Protein AF-A0A6A0BDJ1-F1 (afdb_monomer_lite)

InterPro domains:
  IPR001920 Asp/Glu racemase [G3DSA:3.40.50.1860] (1-103)
  IPR001920 Asp/Glu racemase [SSF53681] (1-103)
  IPR004380 Aspartate racemase [TIGR00035] (1-114)
  IPR015942 Asp/Glu/hydantoin racemase [PF01177] (2-113)

pLDDT: mean 95.11, std 5.41, range [60.28, 98.69]

Radius of gyration: 15.24 Å; chains: 1; bounding box: 36×32×37 Å

Foldseek 3Di:
DEEPLPVVLVVVVLVVQQVVQCVVPPDPDGDDDDYDHDPNVVCVVQVLPVLLVSLVVCVVVVDQEDEHSDQLSLVCVVSSCVSDDHYYDHPVVVVVVVCVVVVHPDDDDDDPPSNVD

Sequence (117 aa):
MLGGMSWESSVDYYKIINQVVKSQLGGLHSAKIVLYSVDFAEIEARSVEILSKAAQSLERADADFIGICTNTMHKVATEIQSCVTIPIVHIADTTADNLLAQGMTGVGLTGTRYILI

Secondary structure (DSSP, 8-state):
-EE-TTHHHHHHHHHHHHHHHHHHH-TT-------EE--HHHHHHHHHHHHHHHHHHHHHTT-S-EEBS-SGGGGGHHHHHTT-SSPEE-HHHHHHHHHHHTT-------S-HHHH-

Structure (mmCIF, N/CA/C/O backbone):
data_AF-A0A6A0BDJ1-F1
#
_entry.id   AF-A0A6A0BDJ1-F1
#
loop_
_atom_site.group_PDB
_atom_site.id
_atom_site.type_symbol
_atom_site.label_atom_id
_atom_site.label_alt_id
_atom_site.label_comp_id
_atom_site.label_asym_id
_atom_site.label_entity_id
_atom_site.label_seq_id
_atom_site.pdbx_PDB_ins_code
_atom_site.Cartn_x
_atom_site.Cartn_y
_atom_site.Cartn_z
_atom_site.occupancy
_atom_site.B_iso_or_equiv
_atom_site.auth_seq_id
_atom_site.auth_comp_id
_atom_site.auth_asym_id
_atom_site.auth_atom_id
_atom_site.pdbx_PDB_model_num
ATOM 1 N N . MET A 1 1 ? -4.902 -1.924 -1.089 1.00 98.19 1 MET A N 1
ATOM 2 C CA . MET A 1 1 ? -3.447 -2.075 -0.855 1.00 98.19 1 MET A CA 1
ATOM 3 C C . MET A 1 1 ? -2.791 -2.574 -2.126 1.00 98.19 1 MET A C 1
ATOM 5 O O . MET A 1 1 ? -3.231 -3.588 -2.660 1.00 98.19 1 MET A O 1
ATOM 9 N N . LEU A 1 2 ? -1.760 -1.874 -2.592 1.00 98.38 2 LEU A N 1
ATOM 10 C CA . LEU A 1 2 ? -0.929 -2.292 -3.717 1.00 98.38 2 LEU A CA 1
ATOM 11 C C . LEU A 1 2 ? 0.405 -2.822 -3.175 1.00 98.38 2 LEU A C 1
ATOM 13 O O . LEU A 1 2 ? 1.219 -2.046 -2.679 1.00 98.38 2 LEU A O 1
ATOM 17 N N . GLY A 1 3 ? 0.595 -4.140 -3.207 1.00 97.94 3 GLY A N 1
ATOM 18 C CA . GLY A 1 3 ? 1.703 -4.832 -2.542 1.00 97.94 3 GLY A CA 1
ATOM 19 C C . GLY A 1 3 ? 2.426 -5.833 -3.440 1.00 97.94 3 GLY A C 1
ATOM 20 O O . GLY A 1 3 ? 2.252 -5.826 -4.654 1.00 97.94 3 GLY A O 1
ATOM 21 N N . GLY A 1 4 ? 3.243 -6.693 -2.830 1.00 97.12 4 GLY A N 1
ATOM 22 C CA . GLY A 1 4 ? 4.096 -7.660 -3.529 1.00 97.12 4 GLY A CA 1
ATOM 23 C C . GLY A 1 4 ? 5.463 -7.107 -3.945 1.00 97.12 4 GLY A C 1
ATOM 24 O O . GLY A 1 4 ? 6.077 -7.663 -4.842 1.00 97.12 4 GLY A O 1
ATOM 25 N N . MET A 1 5 ? 5.954 -6.020 -3.328 1.00 95.81 5 MET A N 1
ATOM 26 C CA . MET A 1 5 ? 7.195 -5.322 -3.727 1.00 95.81 5 MET A CA 1
ATOM 27 C C . MET A 1 5 ? 8.159 -5.006 -2.558 1.00 95.81 5 MET A C 1
ATOM 29 O O . MET A 1 5 ? 8.601 -3.865 -2.392 1.00 95.81 5 MET A O 1
ATOM 33 N N . SER A 1 6 ? 8.498 -5.964 -1.698 1.00 95.44 6 SER A N 1
ATOM 34 C CA . SER A 1 6 ? 8.245 -7.406 -1.817 1.00 95.44 6 SER A CA 1
ATOM 35 C C . SER A 1 6 ? 6.972 -7.857 -1.075 1.00 95.44 6 SER A C 1
ATOM 37 O O . SER A 1 6 ? 6.207 -7.049 -0.535 1.00 95.44 6 SER A O 1
ATOM 39 N N . TRP A 1 7 ? 6.666 -9.156 -1.103 1.00 97.25 7 TRP A N 1
ATOM 40 C CA . TRP A 1 7 ? 5.482 -9.680 -0.415 1.00 97.25 7 TRP A CA 1
ATOM 41 C C . TRP A 1 7 ? 5.647 -9.623 1.111 1.00 97.25 7 TRP A C 1
ATOM 43 O O . TRP A 1 7 ? 4.665 -9.398 1.818 1.00 97.25 7 TRP A O 1
ATOM 53 N N . GLU A 1 8 ? 6.877 -9.737 1.619 1.00 96.69 8 GLU A N 1
ATOM 54 C CA . GLU A 1 8 ? 7.199 -9.673 3.045 1.00 96.69 8 GLU A CA 1
ATOM 55 C C . GLU A 1 8 ? 6.739 -8.345 3.662 1.00 96.69 8 GLU A C 1
ATOM 57 O O . GLU A 1 8 ? 6.039 -8.351 4.674 1.00 96.69 8 GLU A O 1
ATOM 62 N N . SER A 1 9 ? 7.022 -7.204 3.015 1.00 94.12 9 SER A N 1
ATOM 63 C CA . SER A 1 9 ? 6.565 -5.894 3.509 1.00 94.12 9 SER A CA 1
ATOM 64 C C . SER A 1 9 ? 5.040 -5.786 3.518 1.00 94.12 9 SER A C 1
ATOM 66 O O . SER A 1 9 ? 4.448 -5.186 4.414 1.00 94.12 9 SER A O 1
ATOM 68 N N . SER A 1 10 ? 4.375 -6.400 2.539 1.00 97.75 10 SER A N 1
ATOM 69 C CA . SER A 1 10 ? 2.916 -6.346 2.408 1.00 97.75 10 SER A CA 1
ATOM 70 C C . SER A 1 10 ? 2.216 -7.063 3.567 1.00 97.75 10 SER A C 1
ATOM 72 O O . SER A 1 10 ? 1.165 -6.610 4.028 1.00 97.75 10 SER A O 1
ATOM 74 N N . VAL A 1 11 ? 2.824 -8.139 4.082 1.00 98.31 11 VAL A N 1
ATOM 75 C CA . VAL A 1 11 ? 2.356 -8.840 5.286 1.00 98.31 11 VAL A CA 1
ATOM 76 C C . VAL A 1 11 ? 2.386 -7.915 6.502 1.00 98.31 11 VAL A C 1
ATOM 78 O O . VAL A 1 11 ? 1.421 -7.889 7.270 1.00 98.31 11 VAL A O 1
ATOM 81 N N . ASP A 1 12 ? 3.455 -7.141 6.673 1.00 97.50 12 ASP A N 1
ATOM 82 C CA . ASP A 1 12 ? 3.589 -6.234 7.814 1.00 97.50 12 ASP A CA 1
ATOM 83 C C . ASP A 1 12 ? 2.580 -5.087 7.751 1.00 97.50 12 ASP A C 1
ATOM 85 O O . ASP A 1 12 ? 1.895 -4.830 8.742 1.00 97.50 12 ASP A O 1
ATOM 89 N N . TYR A 1 13 ? 2.384 -4.477 6.576 1.00 97.94 13 TYR A N 1
ATOM 90 C CA . TYR A 1 13 ? 1.321 -3.484 6.382 1.00 97.94 13 TYR A CA 1
ATOM 91 C C . TYR A 1 13 ? -0.055 -4.050 6.759 1.00 97.94 13 TYR A C 1
ATOM 93 O O . TYR A 1 13 ? -0.791 -3.429 7.525 1.00 97.94 13 TYR A O 1
ATOM 101 N N . TYR A 1 14 ? -0.400 -5.244 6.266 1.00 98.56 14 TYR A N 1
ATOM 102 C CA . TYR A 1 14 ? -1.690 -5.867 6.562 1.00 98.56 14 TYR A CA 1
ATOM 103 C C . TYR A 1 14 ? -1.886 -6.103 8.067 1.00 98.56 14 TYR A C 1
ATOM 105 O O . TYR A 1 14 ? -2.956 -5.810 8.612 1.00 98.56 14 TYR A O 1
ATOM 113 N N . LYS A 1 15 ? -0.853 -6.616 8.748 1.00 98.50 15 LYS A N 1
ATOM 114 C CA . LYS A 1 15 ? -0.882 -6.854 10.197 1.00 98.50 15 LYS A CA 1
ATOM 115 C C . LYS A 1 15 ? -1.081 -5.553 10.967 1.00 98.50 15 LYS A C 1
ATOM 117 O O . LYS A 1 15 ? -1.988 -5.490 11.794 1.00 98.50 15 LYS A O 1
ATOM 122 N N . ILE A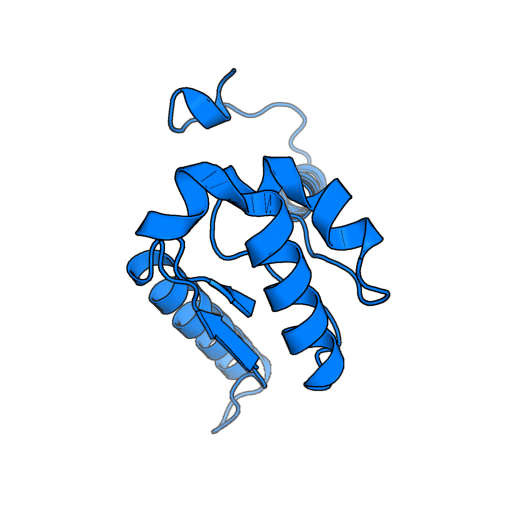 1 16 ? -0.278 -4.530 10.676 1.00 98.25 16 ILE A N 1
ATOM 123 C CA . ILE A 1 16 ? -0.314 -3.244 11.383 1.00 98.25 16 ILE A CA 1
ATOM 124 C C . ILE A 1 16 ? -1.675 -2.573 11.203 1.00 98.25 16 ILE A C 1
ATOM 126 O O . ILE A 1 16 ? -2.289 -2.175 12.189 1.00 98.25 16 ILE A O 1
ATOM 130 N N . ILE A 1 17 ? -2.199 -2.508 9.974 1.00 98.12 17 ILE A N 1
ATOM 131 C CA . ILE A 1 17 ? -3.500 -1.877 9.705 1.00 98.12 17 ILE A CA 1
ATOM 132 C C . ILE A 1 17 ? -4.612 -2.569 10.508 1.00 98.12 17 ILE A C 1
ATOM 134 O O . ILE A 1 17 ? -5.405 -1.905 11.176 1.00 98.12 17 ILE A O 1
ATOM 138 N N . ASN A 1 18 ? -4.652 -3.905 10.511 1.00 98.69 18 ASN A N 1
ATOM 139 C CA . ASN A 1 18 ? -5.648 -4.645 11.288 1.00 98.69 18 ASN A CA 1
ATOM 140 C C . ASN A 1 18 ? -5.483 -4.459 12.801 1.00 98.69 18 ASN A C 1
ATOM 142 O O . ASN A 1 18 ? -6.479 -4.343 13.513 1.00 98.69 18 ASN A O 1
ATOM 146 N N . GLN A 1 19 ? -4.245 -4.414 13.296 1.00 98.62 19 GLN A N 1
ATOM 147 C CA . GLN A 1 19 ? -3.965 -4.153 14.708 1.00 98.62 19 GLN A CA 1
ATOM 148 C C . GLN A 1 19 ? -4.439 -2.760 15.131 1.00 98.62 19 GLN A C 1
ATOM 150 O O . GLN A 1 19 ? -5.055 -2.638 16.187 1.00 98.62 19 GLN A O 1
ATOM 155 N N . VAL A 1 20 ? -4.210 -1.736 14.303 1.00 98.31 20 VAL A N 1
ATOM 156 C CA . VAL A 1 20 ? -4.670 -0.363 14.557 1.00 98.31 20 VAL A CA 1
ATOM 157 C C . VAL A 1 20 ? -6.196 -0.278 14.528 1.00 98.31 20 VAL A C 1
ATOM 159 O O . VAL A 1 20 ? -6.792 0.304 15.428 1.00 98.31 20 VAL A O 1
ATOM 162 N N . VAL A 1 21 ? -6.864 -0.901 13.554 1.00 98.56 21 VAL A N 1
ATOM 163 C CA . VAL A 1 21 ? -8.338 -0.921 13.528 1.00 98.56 21 VAL A CA 1
ATOM 164 C C . VAL A 1 21 ? -8.902 -1.620 14.766 1.00 98.56 21 VAL A C 1
ATOM 166 O O . VAL A 1 21 ? -9.819 -1.103 15.403 1.00 98.56 21 VAL A O 1
ATOM 169 N N . LYS A 1 22 ? -8.325 -2.760 15.158 1.00 98.50 22 LYS A N 1
ATOM 170 C CA . LYS A 1 22 ? -8.737 -3.476 16.367 1.00 98.50 22 LYS A CA 1
ATOM 171 C C . LYS A 1 22 ? -8.487 -2.662 17.638 1.00 98.50 22 LYS A C 1
ATOM 173 O O . LYS A 1 22 ? -9.316 -2.713 18.541 1.00 98.50 22 LYS A O 1
ATOM 178 N N . SER A 1 23 ? -7.373 -1.936 17.742 1.00 98.38 23 SER A N 1
ATOM 179 C CA . SER A 1 23 ? -7.081 -1.134 18.936 1.00 98.38 23 SER A CA 1
ATOM 180 C C . SER A 1 23 ? -8.018 0.066 19.075 1.00 98.38 23 SER A C 1
ATOM 182 O O . SER A 1 23 ? -8.395 0.401 20.193 1.00 98.38 23 SER A O 1
ATOM 184 N N . GLN A 1 24 ? -8.435 0.666 17.957 1.00 98.25 24 GLN A N 1
ATOM 185 C CA . GLN A 1 24 ? -9.352 1.808 17.937 1.00 98.25 24 GLN A CA 1
ATOM 186 C C . GLN A 1 24 ? -10.817 1.404 18.160 1.00 98.25 24 GLN A C 1
ATOM 188 O O . GLN A 1 24 ? -11.551 2.108 18.847 1.00 98.25 24 GLN A O 1
ATOM 193 N N . LEU A 1 25 ? -11.256 0.278 17.583 1.00 98.31 25 LEU A N 1
ATOM 194 C CA . LEU A 1 25 ? -12.670 -0.1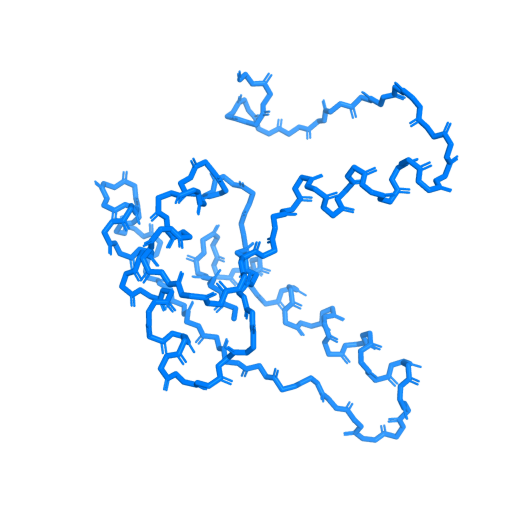30 17.589 1.00 98.31 25 LEU A CA 1
ATOM 195 C C . LEU A 1 25 ? -12.997 -1.263 18.577 1.00 98.31 25 LEU A C 1
ATOM 197 O O . LEU A 1 25 ? -14.159 -1.468 18.921 1.00 98.31 25 LEU A O 1
ATOM 201 N N . GLY A 1 26 ? -11.994 -2.001 19.057 1.00 96.81 26 GLY A N 1
ATOM 202 C CA . GLY A 1 26 ? -12.155 -3.094 20.015 1.00 96.81 26 GLY A CA 1
ATOM 203 C C . GLY A 1 26 ? -12.784 -4.374 19.443 1.00 96.81 26 GLY A C 1
ATOM 204 O O . GLY A 1 26 ? -12.987 -4.540 18.240 1.00 96.81 26 GLY A O 1
ATOM 205 N N . GLY A 1 27 ? -13.073 -5.328 20.334 1.00 97.12 27 GLY A N 1
ATOM 206 C CA . GLY A 1 27 ? -13.797 -6.561 20.009 1.00 97.12 27 GLY A CA 1
ATOM 207 C C . GLY A 1 27 ? -13.154 -7.403 18.898 1.00 97.12 27 GLY A C 1
ATOM 208 O O . GLY A 1 27 ? -11.974 -7.759 18.961 1.00 97.12 27 GLY A O 1
ATOM 209 N N . LEU A 1 28 ? -13.969 -7.747 17.899 1.00 97.69 28 LEU A N 1
ATOM 210 C CA . LEU A 1 28 ? -13.593 -8.548 16.728 1.00 97.69 28 LEU A CA 1
ATOM 211 C C . LEU A 1 28 ? -13.464 -7.697 15.451 1.00 97.69 28 LEU A C 1
ATOM 213 O O . LEU A 1 28 ? -13.542 -8.235 14.349 1.00 97.69 28 LEU A O 1
ATOM 217 N N . HIS A 1 29 ? -13.292 -6.377 15.579 1.00 98.50 29 HIS A N 1
ATOM 218 C CA . HIS A 1 29 ? -13.124 -5.504 14.421 1.00 98.50 29 HIS A CA 1
ATOM 219 C C . HIS A 1 29 ? -11.798 -5.765 13.695 1.00 98.50 29 HIS A C 1
ATOM 221 O O . HIS A 1 29 ? -10.750 -5.974 14.310 1.00 98.50 29 HIS A O 1
ATOM 227 N N . SER A 1 30 ? -11.860 -5.707 12.367 1.00 98.44 30 SER A N 1
ATOM 228 C CA . SER A 1 30 ? -10.729 -5.807 11.448 1.00 98.44 30 SER A CA 1
ATOM 229 C C . SER A 1 30 ? -10.881 -4.776 10.332 1.00 98.44 30 SER A C 1
ATOM 231 O O . SER A 1 30 ? -11.974 -4.255 10.089 1.00 98.44 30 SER A O 1
ATOM 233 N N . ALA A 1 31 ? -9.787 -4.473 9.643 1.00 98.31 31 ALA A N 1
ATOM 234 C CA . ALA A 1 31 ? -9.815 -3.563 8.510 1.00 98.31 31 ALA A CA 1
ATOM 235 C C . ALA A 1 31 ? -10.467 -4.233 7.291 1.00 98.31 31 ALA A C 1
ATOM 237 O O . ALA A 1 31 ? -10.237 -5.413 7.023 1.00 98.31 31 ALA A O 1
ATOM 238 N N . LYS A 1 32 ? -11.247 -3.470 6.521 1.00 98.31 32 LYS A N 1
ATOM 239 C CA . LYS A 1 32 ? -11.690 -3.885 5.184 1.00 98.31 32 LYS A CA 1
ATOM 240 C C . LYS A 1 32 ? -10.557 -3.596 4.205 1.00 98.31 32 LYS A C 1
ATOM 242 O O . LYS A 1 32 ? -10.187 -2.442 4.022 1.00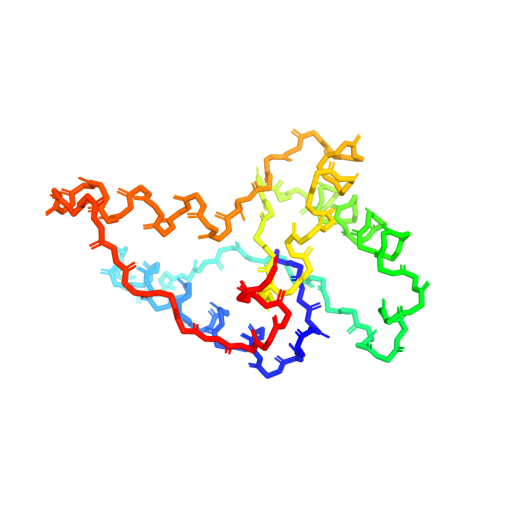 98.31 32 LYS A O 1
ATOM 247 N N . ILE A 1 33 ? -9.967 -4.640 3.629 1.00 98.44 33 ILE A N 1
ATOM 248 C CA . ILE A 1 33 ? -8.780 -4.521 2.779 1.00 98.44 33 ILE A CA 1
ATOM 249 C C . ILE A 1 33 ? -8.966 -5.371 1.527 1.00 98.44 33 ILE A C 1
ATOM 251 O O . ILE A 1 33 ? -9.191 -6.575 1.619 1.00 98.44 33 ILE A O 1
ATOM 255 N N . VAL A 1 34 ? -8.758 -4.754 0.365 1.00 98.44 34 VAL A N 1
ATOM 256 C CA . VAL A 1 34 ? -8.435 -5.458 -0.880 1.00 98.44 34 VAL A CA 1
ATOM 257 C C . VAL A 1 34 ? -6.930 -5.334 -1.108 1.00 98.44 34 VAL A C 1
ATOM 259 O O . VAL A 1 34 ? -6.386 -4.225 -1.108 1.00 98.44 34 VAL A O 1
ATOM 262 N N . LEU A 1 35 ? -6.242 -6.464 -1.269 1.00 98.44 35 LEU A N 1
ATOM 263 C CA . LEU A 1 35 ? -4.811 -6.520 -1.568 1.00 98.44 35 LEU A CA 1
ATOM 264 C C . LEU A 1 35 ? -4.612 -7.002 -3.004 1.00 98.44 35 LEU A C 1
ATOM 266 O O . LEU A 1 35 ? -4.982 -8.125 -3.333 1.00 98.44 35 LEU A O 1
ATOM 270 N N . TYR A 1 36 ? -3.974 -6.173 -3.826 1.00 98.56 36 TYR A N 1
ATOM 271 C CA . TYR A 1 36 ? -3.417 -6.597 -5.104 1.00 98.56 36 TYR A CA 1
ATOM 272 C C . TYR A 1 36 ? -1.923 -6.845 -4.899 1.00 98.56 36 TYR A C 1
ATOM 274 O O . TYR A 1 36 ? -1.173 -5.900 -4.649 1.00 98.56 36 TYR A O 1
ATOM 282 N N . SER A 1 37 ? -1.500 -8.108 -4.964 1.00 98.31 37 SER A N 1
ATOM 283 C CA . SER A 1 37 ? -0.092 -8.496 -4.844 1.00 98.31 37 SER A CA 1
ATOM 284 C C . SER A 1 37 ? 0.467 -8.799 -6.228 1.00 98.31 37 SER A C 1
ATOM 286 O O . SER A 1 37 ? 0.010 -9.735 -6.879 1.00 98.31 37 SER A O 1
ATOM 288 N N . VAL A 1 38 ? 1.423 -7.993 -6.681 1.00 97.94 38 VAL A N 1
ATOM 289 C CA . VAL A 1 38 ? 2.103 -8.199 -7.970 1.00 97.94 38 VAL A CA 1
ATOM 290 C C . VAL A 1 38 ? 3.201 -9.260 -7.854 1.00 97.94 38 VAL A C 1
ATOM 292 O O . VAL A 1 38 ? 3.645 -9.574 -6.748 1.00 97.94 38 VAL A O 1
ATOM 295 N N . ASP A 1 39 ? 3.654 -9.787 -8.994 1.00 97.00 39 ASP A N 1
ATOM 296 C CA . ASP A 1 39 ? 4.938 -10.484 -9.068 1.00 97.00 39 ASP A CA 1
ATOM 297 C C . ASP A 1 39 ? 6.060 -9.440 -9.089 1.00 97.00 39 ASP A C 1
ATOM 299 O O . ASP A 1 39 ? 6.139 -8.606 -9.995 1.00 97.00 39 ASP A O 1
ATOM 303 N N . PHE A 1 40 ? 6.921 -9.462 -8.070 1.00 95.12 40 PHE A N 1
ATOM 304 C CA . PHE A 1 40 ? 7.966 -8.457 -7.925 1.00 95.12 40 PHE A CA 1
ATOM 305 C C . PHE A 1 40 ? 8.991 -8.500 -9.062 1.00 95.12 40 PHE A C 1
ATOM 307 O O . PHE A 1 40 ? 9.545 -7.460 -9.417 1.00 95.12 40 PHE A O 1
ATOM 314 N N . ALA A 1 41 ? 9.221 -9.676 -9.654 1.00 94.75 41 ALA A N 1
ATOM 315 C CA . ALA A 1 41 ? 10.202 -9.841 -10.721 1.00 94.75 41 ALA A CA 1
ATOM 316 C C . ALA A 1 41 ? 9.829 -9.044 -11.984 1.00 94.75 41 ALA A C 1
ATOM 318 O O . ALA A 1 41 ? 10.705 -8.602 -12.723 1.00 94.75 41 ALA A O 1
ATOM 319 N N . GLU A 1 42 ? 8.538 -8.805 -12.220 1.00 94.00 42 GLU A N 1
ATOM 320 C CA . GLU A 1 42 ? 8.061 -8.065 -13.393 1.00 94.00 42 GLU A CA 1
ATOM 321 C C . GLU A 1 42 ? 8.158 -6.538 -13.224 1.00 94.00 42 GLU A C 1
ATOM 323 O O . GLU A 1 42 ? 8.139 -5.783 -14.204 1.00 94.00 42 GLU A O 1
ATOM 328 N N . ILE A 1 43 ? 8.274 -6.065 -11.979 1.00 92.50 43 ILE A N 1
ATOM 329 C CA . ILE A 1 43 ? 8.183 -4.640 -11.646 1.00 92.50 43 ILE A CA 1
ATOM 330 C C . ILE A 1 43 ? 9.404 -3.851 -12.114 1.00 92.50 43 ILE A C 1
ATOM 332 O O . ILE A 1 43 ? 9.251 -2.690 -12.490 1.00 92.50 43 ILE A O 1
ATOM 336 N N . GLU A 1 44 ? 10.593 -4.454 -12.158 1.00 80.25 44 GLU A N 1
ATOM 337 C CA . GLU A 1 44 ? 11.825 -3.752 -12.546 1.00 80.25 44 GLU A CA 1
ATOM 338 C C . GLU A 1 44 ? 11.736 -3.141 -13.955 1.00 80.25 44 GLU A C 1
ATOM 340 O O . GLU A 1 44 ? 12.188 -2.019 -14.178 1.00 80.25 44 GLU A O 1
ATOM 345 N N . ALA A 1 45 ? 11.088 -3.839 -14.893 1.00 84.06 45 ALA A N 1
ATOM 346 C CA . ALA A 1 45 ? 11.002 -3.412 -16.288 1.00 84.06 45 ALA A CA 1
ATOM 347 C C . ALA A 1 45 ? 9.724 -2.625 -16.625 1.00 84.06 45 ALA A C 1
ATOM 349 O O . ALA A 1 45 ? 9.721 -1.838 -17.571 1.00 84.06 45 ALA A O 1
ATOM 350 N N . ARG A 1 46 ? 8.613 -2.872 -15.913 1.00 90.19 46 ARG A N 1
ATOM 351 C CA . ARG A 1 46 ? 7.265 -2.428 -16.329 1.00 90.19 46 ARG A CA 1
ATOM 352 C C . ARG A 1 46 ? 6.423 -1.855 -15.185 1.00 90.19 46 ARG A C 1
ATOM 354 O O . ARG A 1 46 ? 5.195 -1.931 -15.231 1.00 90.19 46 ARG A O 1
ATOM 361 N N . SER A 1 47 ? 7.069 -1.265 -14.177 1.00 92.44 47 SER A N 1
ATOM 362 C CA . SER A 1 47 ? 6.417 -0.749 -12.963 1.00 92.44 47 SER A CA 1
ATOM 363 C C . SER A 1 47 ? 5.184 0.113 -13.246 1.00 92.44 47 SER A C 1
ATOM 365 O O . SER A 1 47 ? 4.112 -0.213 -12.754 1.00 92.44 47 SER A O 1
ATOM 367 N N . VAL A 1 48 ? 5.288 1.157 -14.076 1.00 96.06 48 VAL A N 1
ATOM 368 C CA . VAL A 1 48 ? 4.157 2.063 -14.365 1.00 96.06 48 VAL A CA 1
ATOM 369 C C . VAL A 1 48 ? 2.961 1.298 -14.936 1.00 96.06 48 VAL A C 1
ATOM 371 O O . VAL A 1 48 ? 1.850 1.417 -14.435 1.00 96.06 48 VAL A O 1
ATOM 374 N N . GLU A 1 49 ? 3.178 0.464 -15.953 1.00 97.06 49 GLU A N 1
ATOM 375 C CA . GLU A 1 49 ? 2.089 -0.259 -16.614 1.00 97.06 49 GLU A CA 1
ATOM 376 C C . GLU A 1 49 ? 1.394 -1.247 -15.665 1.00 97.06 49 GLU A C 1
ATOM 378 O O . GLU A 1 49 ? 0.163 -1.287 -15.592 1.00 97.06 49 GLU A O 1
ATOM 383 N N . ILE A 1 50 ? 2.180 -2.052 -14.943 1.00 97.75 50 ILE A N 1
ATOM 384 C CA . ILE A 1 50 ? 1.659 -3.088 -14.045 1.00 97.75 50 ILE A CA 1
ATOM 385 C C . ILE A 1 50 ? 0.939 -2.443 -12.861 1.00 97.75 50 ILE A C 1
ATOM 387 O O . ILE A 1 50 ? -0.176 -2.843 -12.519 1.00 97.75 50 ILE A O 1
ATOM 391 N N . LEU A 1 51 ? 1.543 -1.420 -12.255 1.00 98.06 51 LEU A N 1
ATOM 392 C CA . LEU A 1 51 ? 0.999 -0.780 -11.064 1.00 98.06 51 LEU A CA 1
ATOM 393 C C . LEU A 1 51 ? -0.225 0.084 -11.373 1.00 98.06 51 LEU A C 1
ATOM 395 O O . LEU A 1 51 ? -1.163 0.068 -10.579 1.00 98.06 51 LEU A O 1
ATOM 399 N N . SER A 1 52 ? -0.298 0.736 -12.539 1.00 98.19 52 SER A N 1
ATOM 400 C CA . SER A 1 52 ? -1.520 1.428 -12.971 1.00 98.19 52 SER A CA 1
ATOM 401 C C . SER A 1 52 ? -2.685 0.456 -13.172 1.00 98.19 52 SER A C 1
ATOM 403 O O . SER A 1 52 ? -3.787 0.702 -12.681 1.00 98.19 52 SER A O 1
ATOM 405 N N . LYS A 1 53 ? -2.453 -0.699 -13.814 1.00 98.25 53 LYS A N 1
ATOM 406 C CA . LYS A 1 53 ? -3.485 -1.744 -13.975 1.00 98.25 53 LYS A CA 1
ATOM 407 C C . LYS A 1 53 ? -3.937 -2.325 -12.634 1.00 98.25 53 LYS A C 1
ATOM 409 O O . LYS A 1 53 ? -5.127 -2.591 -12.433 1.00 98.25 53 LYS A O 1
ATOM 414 N N . ALA A 1 54 ? -2.998 -2.526 -11.713 1.00 98.31 54 ALA A N 1
ATOM 415 C CA . ALA A 1 54 ? -3.299 -3.001 -10.371 1.00 98.31 54 ALA A CA 1
ATOM 416 C C . ALA A 1 54 ? -4.112 -1.963 -9.575 1.00 98.31 54 ALA A C 1
ATOM 418 O O . ALA A 1 54 ? -5.117 -2.322 -8.962 1.00 98.31 54 ALA A O 1
ATOM 419 N N . ALA A 1 55 ? -3.757 -0.677 -9.653 1.00 98.50 55 ALA A N 1
ATOM 420 C CA . ALA A 1 55 ? -4.497 0.414 -9.021 1.00 98.50 55 ALA A CA 1
ATOM 421 C C . ALA A 1 55 ? -5.939 0.523 -9.541 1.00 98.50 55 ALA A C 1
ATOM 423 O O . ALA A 1 55 ? -6.876 0.552 -8.748 1.00 98.50 55 ALA A O 1
ATOM 424 N N . GLN A 1 56 ? -6.141 0.457 -10.858 1.00 98.69 56 GLN A N 1
ATOM 425 C CA . GLN A 1 56 ? -7.479 0.423 -11.466 1.00 98.69 56 GLN A CA 1
ATOM 426 C C . GLN A 1 56 ? -8.291 -0.807 -11.046 1.00 98.69 56 GLN A C 1
ATOM 428 O O . GLN A 1 56 ? -9.518 -0.776 -10.972 1.00 98.69 56 GLN A O 1
ATOM 433 N N . SER A 1 57 ? -7.625 -1.932 -10.790 1.00 98.69 57 SER A N 1
ATOM 434 C CA . SER A 1 57 ? -8.297 -3.135 -10.296 1.00 98.69 57 SER A CA 1
ATOM 435 C C . SER A 1 57 ? -8.721 -2.991 -8.835 1.00 98.69 57 SER A C 1
ATOM 437 O O . SER A 1 57 ? -9.787 -3.483 -8.481 1.00 98.69 57 SER A O 1
ATOM 439 N N . LEU A 1 58 ? -7.942 -2.281 -8.014 1.00 98.62 58 LEU A N 1
ATOM 440 C CA . LEU A 1 58 ? -8.331 -1.924 -6.648 1.00 98.62 58 LEU A CA 1
ATOM 441 C C . LEU A 1 58 ? -9.517 -0.954 -6.631 1.00 98.62 58 LEU A C 1
ATOM 443 O O . LEU A 1 58 ? -10.456 -1.177 -5.878 1.00 98.62 58 LEU A O 1
ATOM 447 N N . GLU A 1 59 ? -9.510 0.070 -7.485 1.00 98.50 59 GLU A N 1
ATOM 448 C CA . GLU A 1 59 ? -10.634 1.006 -7.619 1.00 98.50 59 GLU A CA 1
ATOM 449 C C . GLU A 1 59 ? -11.925 0.290 -8.036 1.00 98.50 59 GLU A C 1
ATOM 451 O O . GLU A 1 59 ? -12.964 0.452 -7.405 1.00 98.50 59 GLU A O 1
ATOM 456 N N . ARG A 1 60 ? -11.855 -0.600 -9.036 1.00 98.56 60 ARG A N 1
ATOM 457 C CA . ARG A 1 60 ? -13.004 -1.432 -9.437 1.00 98.56 60 ARG A CA 1
ATOM 458 C C . ARG A 1 60 ? -13.459 -2.419 -8.362 1.00 98.56 60 ARG A C 1
ATOM 460 O O . ARG A 1 60 ? -14.575 -2.922 -8.448 1.00 98.56 60 ARG A O 1
ATOM 467 N N . ALA A 1 61 ? -12.604 -2.717 -7.388 1.00 98.38 61 ALA A N 1
ATOM 468 C CA . ALA A 1 61 ? -12.935 -3.532 -6.227 1.00 98.38 61 ALA A CA 1
ATOM 469 C C . ALA A 1 61 ? -13.516 -2.703 -5.066 1.00 98.38 61 ALA A C 1
ATOM 471 O O . ALA A 1 61 ? -13.562 -3.206 -3.944 1.00 98.38 61 ALA A O 1
ATOM 472 N N . ASP A 1 62 ? -13.963 -1.472 -5.343 1.00 97.56 62 ASP A N 1
ATOM 473 C CA . ASP A 1 62 ? -14.639 -0.582 -4.392 1.00 97.56 62 ASP A CA 1
ATOM 474 C C . ASP A 1 62 ? -13.722 -0.121 -3.244 1.00 97.56 62 ASP A C 1
ATOM 476 O O . ASP A 1 62 ? -14.134 0.026 -2.096 1.00 97.56 62 ASP A O 1
ATOM 480 N N . ALA A 1 63 ? -12.429 0.063 -3.536 1.00 98.44 63 ALA A N 1
ATOM 481 C CA . ALA A 1 63 ? -11.502 0.659 -2.582 1.00 98.44 63 ALA A CA 1
ATOM 482 C C . ALA A 1 63 ? -11.715 2.178 -2.499 1.00 98.44 63 ALA A C 1
ATOM 484 O O . ALA A 1 63 ? -11.684 2.855 -3.519 1.00 98.44 63 ALA A O 1
ATOM 485 N N . ASP A 1 64 ? -11.822 2.727 -1.287 1.00 98.31 64 ASP A N 1
ATOM 486 C CA . ASP A 1 64 ? -11.950 4.179 -1.081 1.00 98.31 64 ASP A CA 1
ATOM 487 C C . ASP A 1 64 ? -10.638 4.947 -1.340 1.00 98.31 64 ASP A C 1
ATOM 489 O O . ASP A 1 64 ? -10.651 6.140 -1.633 1.00 98.31 64 ASP A O 1
ATOM 493 N N . PHE A 1 65 ? -9.489 4.280 -1.183 1.00 98.25 65 PHE A N 1
ATOM 494 C CA . PHE A 1 65 ? -8.145 4.829 -1.394 1.00 98.25 65 PHE A CA 1
ATOM 495 C C . PHE A 1 65 ? -7.111 3.707 -1.576 1.00 98.25 65 PHE A C 1
ATOM 497 O O . PHE A 1 65 ? -7.359 2.533 -1.273 1.00 98.25 65 PHE A O 1
ATOM 504 N N . ILE A 1 66 ? -5.909 4.060 -2.036 1.00 98.56 66 ILE A N 1
ATOM 505 C CA . ILE A 1 66 ? -4.807 3.114 -2.258 1.00 98.56 66 ILE A CA 1
ATOM 506 C C . ILE A 1 66 ? -3.597 3.496 -1.405 1.00 98.56 66 ILE A C 1
ATOM 508 O O . ILE A 1 66 ? -3.091 4.606 -1.485 1.00 98.56 66 ILE A O 1
ATOM 512 N N . GLY A 1 67 ? -3.077 2.540 -0.633 1.00 97.75 67 GLY A N 1
ATOM 513 C CA . GLY A 1 67 ? -1.724 2.601 -0.071 1.00 97.75 67 GLY A CA 1
ATOM 514 C C . GLY A 1 67 ? -0.766 1.699 -0.852 1.00 97.75 67 GLY A C 1
ATOM 515 O O . GLY A 1 67 ? -1.118 0.547 -1.141 1.00 97.75 67 GLY A O 1
ATOM 516 N N . ILE A 1 68 ? 0.425 2.212 -1.176 1.00 97.31 68 ILE A N 1
ATOM 517 C CA . ILE A 1 68 ? 1.506 1.475 -1.848 1.00 97.31 68 ILE A CA 1
ATOM 518 C C . ILE A 1 68 ? 2.433 0.874 -0.782 1.00 97.31 68 ILE A C 1
ATOM 520 O O . ILE A 1 68 ? 3.094 1.590 -0.037 1.00 97.31 68 ILE A O 1
ATOM 524 N N . CYS A 1 69 ? 2.519 -0.453 -0.707 1.00 96.50 69 CYS A N 1
ATOM 525 C CA . CYS A 1 69 ? 3.241 -1.170 0.354 1.00 96.50 69 CYS A CA 1
ATOM 526 C C . CYS A 1 69 ? 4.750 -1.318 0.074 1.00 96.50 69 CYS A C 1
ATOM 528 O O . CYS A 1 69 ? 5.345 -2.370 0.321 1.00 96.50 69 CYS A O 1
ATOM 530 N N . THR A 1 70 ? 5.372 -0.275 -0.477 1.00 93.69 70 THR A N 1
ATOM 531 C CA . THR A 1 70 ? 6.808 -0.215 -0.781 1.00 93.69 70 THR A CA 1
ATOM 532 C C . THR A 1 70 ? 7.277 1.233 -0.863 1.00 93.69 70 THR A C 1
ATOM 534 O O . THR A 1 70 ? 6.556 2.087 -1.369 1.00 93.69 70 THR A O 1
ATOM 537 N N . ASN A 1 71 ? 8.493 1.529 -0.409 1.00 92.50 71 ASN A N 1
ATOM 538 C CA . ASN A 1 71 ? 9.024 2.895 -0.458 1.00 92.50 71 ASN A CA 1
ATOM 539 C C . ASN A 1 71 ? 9.405 3.287 -1.891 1.00 92.50 71 ASN A C 1
ATOM 541 O O . ASN A 1 71 ? 9.048 4.357 -2.365 1.00 92.50 71 ASN A O 1
ATOM 545 N N . THR A 1 72 ? 10.087 2.393 -2.606 1.00 90.25 72 THR A N 1
ATOM 546 C CA . THR A 1 72 ? 10.697 2.689 -3.909 1.00 90.25 72 THR A CA 1
ATOM 547 C C . THR A 1 72 ? 9.669 3.044 -4.986 1.00 90.25 72 THR A C 1
ATOM 549 O O . THR A 1 72 ? 9.892 3.972 -5.761 1.00 90.25 72 THR A O 1
ATOM 552 N N . MET A 1 73 ? 8.527 2.348 -5.037 1.00 92.75 73 MET A N 1
ATOM 553 C CA . MET A 1 73 ? 7.537 2.562 -6.108 1.00 92.75 73 MET A CA 1
ATOM 554 C C . MET A 1 73 ? 6.667 3.803 -5.915 1.00 92.75 73 MET A C 1
ATOM 556 O O . MET A 1 73 ? 5.899 4.141 -6.810 1.00 92.75 73 MET A O 1
ATOM 560 N N . HIS A 1 74 ? 6.845 4.551 -4.823 1.00 93.75 74 HIS A N 1
ATOM 561 C CA . HIS A 1 74 ? 6.272 5.893 -4.721 1.00 93.75 74 HIS A CA 1
ATOM 562 C C . HIS A 1 74 ? 6.828 6.849 -5.788 1.00 93.75 74 HIS A C 1
ATOM 564 O O . HIS A 1 74 ? 6.157 7.809 -6.148 1.00 93.75 74 HIS A O 1
ATOM 570 N N . LYS A 1 75 ? 7.989 6.539 -6.388 1.00 92.00 75 LYS A N 1
ATOM 571 C CA . LYS A 1 75 ? 8.522 7.269 -7.548 1.00 92.00 75 LYS A CA 1
ATOM 572 C C . LYS A 1 75 ? 7.521 7.391 -8.702 1.00 92.00 75 LYS A C 1
ATOM 574 O O . LYS A 1 75 ? 7.537 8.403 -9.388 1.00 92.00 75 LYS A O 1
ATOM 579 N N . VAL A 1 76 ? 6.703 6.361 -8.924 1.00 94.44 76 VAL A N 1
ATOM 580 C CA . VAL A 1 76 ? 5.712 6.322 -10.011 1.00 94.44 76 VAL A CA 1
ATOM 581 C C . VAL A 1 76 ? 4.289 6.598 -9.513 1.00 94.44 76 VAL A C 1
ATOM 583 O O . VAL A 1 76 ? 3.315 6.331 -10.214 1.00 94.44 76 VAL A O 1
ATOM 586 N N . ALA A 1 77 ? 4.135 7.090 -8.275 1.00 95.62 77 ALA A N 1
ATOM 587 C CA . ALA A 1 77 ? 2.824 7.312 -7.669 1.00 95.62 77 ALA A CA 1
ATOM 588 C C . ALA A 1 77 ? 1.998 8.345 -8.443 1.00 95.62 77 ALA A C 1
ATOM 590 O O . ALA A 1 77 ? 0.793 8.161 -8.572 1.00 95.62 77 ALA A O 1
ATOM 591 N N . THR A 1 78 ? 2.627 9.381 -9.003 1.00 95.94 78 THR A N 1
ATOM 592 C CA . THR A 1 78 ? 1.948 10.402 -9.817 1.00 95.94 78 THR A CA 1
ATOM 593 C C . THR A 1 78 ? 1.360 9.798 -11.092 1.00 95.94 78 THR A C 1
ATOM 595 O O . THR A 1 78 ? 0.204 10.050 -11.434 1.00 95.94 78 THR A O 1
ATOM 598 N N . GLU A 1 79 ? 2.126 8.954 -11.782 1.00 97.06 79 GLU A N 1
ATOM 599 C CA . GLU A 1 79 ? 1.686 8.254 -12.985 1.00 97.06 79 GLU A CA 1
ATOM 600 C C . GLU A 1 79 ? 0.539 7.288 -12.671 1.00 97.06 79 GLU A C 1
ATOM 602 O O . GLU A 1 79 ? -0.460 7.269 -13.392 1.00 97.06 79 GLU A O 1
ATOM 607 N N . ILE A 1 80 ? 0.628 6.545 -11.563 1.00 97.06 80 ILE A N 1
ATOM 608 C CA . ILE A 1 80 ? -0.448 5.650 -11.114 1.00 97.06 80 ILE A CA 1
ATOM 609 C C . ILE A 1 80 ? -1.695 6.460 -10.726 1.00 97.06 80 ILE A C 1
ATOM 611 O O . ILE A 1 80 ? -2.796 6.112 -11.152 1.00 97.06 80 ILE A O 1
ATOM 615 N N . GLN A 1 81 ? -1.538 7.558 -9.977 1.00 97.69 81 GLN A N 1
ATOM 616 C CA . GLN A 1 81 ? -2.633 8.436 -9.547 1.00 97.69 81 GLN A CA 1
ATOM 617 C C . GLN A 1 81 ? -3.393 9.010 -10.741 1.00 97.69 81 GLN A C 1
ATOM 619 O O . GLN A 1 81 ? -4.608 9.135 -10.672 1.00 97.69 81 GLN A O 1
ATOM 624 N N . SER A 1 82 ? -2.713 9.313 -11.850 1.00 97.75 82 SER A N 1
ATOM 625 C CA . SER A 1 82 ? -3.370 9.806 -13.068 1.00 97.75 82 SER A CA 1
ATOM 626 C C . SER A 1 82 ? -4.320 8.788 -13.722 1.00 97.75 82 SER A C 1
ATOM 628 O O . SER A 1 82 ? -5.158 9.165 -14.540 1.00 97.75 82 SER A O 1
ATOM 630 N N . CYS A 1 83 ? -4.201 7.503 -13.368 1.00 97.56 83 CYS A N 1
ATOM 631 C CA . CYS A 1 83 ? -4.977 6.407 -13.945 1.00 97.56 83 CYS A CA 1
ATOM 632 C C . CYS A 1 83 ? -6.190 5.988 -13.100 1.00 97.56 83 CYS A C 1
ATOM 634 O O . CYS A 1 83 ? -6.928 5.103 -13.541 1.00 97.56 83 CYS A O 1
ATOM 636 N N . VAL A 1 84 ? -6.369 6.571 -11.909 1.00 98.25 84 VAL A N 1
ATOM 637 C CA . VAL A 1 84 ? -7.456 6.276 -10.960 1.00 98.25 84 VAL A CA 1
ATOM 638 C C . VAL A 1 84 ? -8.045 7.570 -10.398 1.00 98.25 84 VAL A C 1
ATOM 640 O O . VAL A 1 84 ? -7.382 8.603 -10.343 1.00 98.25 84 VAL A O 1
ATOM 643 N N . THR A 1 85 ? -9.299 7.527 -9.969 1.00 98.31 85 THR A N 1
ATOM 644 C CA . THR A 1 85 ? -9.997 8.668 -9.357 1.00 98.31 85 THR A CA 1
ATOM 645 C C . THR A 1 85 ? -9.890 8.681 -7.836 1.00 98.31 85 THR A C 1
ATOM 647 O O . THR A 1 85 ? -9.919 9.751 -7.229 1.00 98.31 85 THR A O 1
ATOM 650 N N . ILE A 1 86 ? -9.723 7.511 -7.218 1.00 98.31 86 ILE A N 1
ATOM 651 C CA . ILE A 1 86 ? -9.513 7.395 -5.772 1.00 98.31 86 ILE A CA 1
ATOM 652 C C . ILE A 1 86 ? -8.110 7.874 -5.358 1.00 98.31 86 ILE A C 1
ATOM 654 O O . ILE A 1 86 ? -7.146 7.723 -6.120 1.00 98.31 86 ILE A O 1
ATOM 658 N N . PRO A 1 87 ? -7.959 8.458 -4.157 1.00 97.88 87 PRO A N 1
ATOM 659 C CA . PRO A 1 87 ? -6.680 8.991 -3.710 1.00 97.8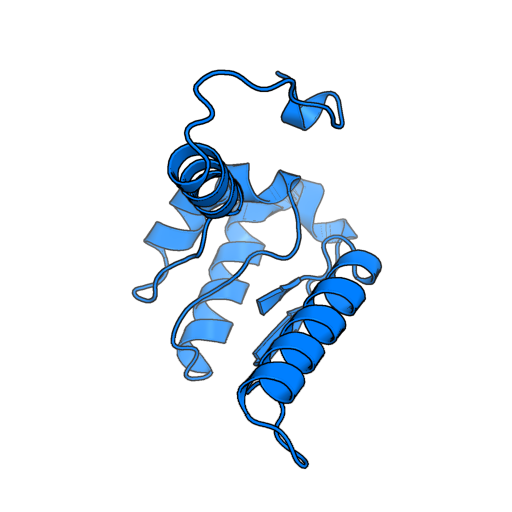8 87 PRO A CA 1
ATOM 660 C C . PRO A 1 87 ? -5.664 7.881 -3.423 1.00 97.88 87 PRO A C 1
ATOM 662 O O . PRO A 1 87 ? -5.980 6.839 -2.839 1.00 97.88 87 PRO A O 1
ATOM 665 N N . ILE A 1 88 ? -4.411 8.140 -3.784 1.00 98.12 88 ILE A N 1
ATOM 666 C CA . ILE A 1 88 ? -3.251 7.358 -3.369 1.00 98.12 88 ILE A CA 1
ATOM 667 C C . ILE A 1 88 ? -2.605 8.051 -2.170 1.00 98.12 88 ILE A C 1
ATOM 669 O O . ILE A 1 88 ? -2.193 9.205 -2.244 1.00 98.12 88 ILE A O 1
ATOM 673 N N . VAL A 1 89 ? -2.492 7.330 -1.058 1.00 96.12 89 VAL A N 1
ATOM 674 C CA . VAL A 1 89 ? -1.811 7.808 0.147 1.00 96.12 89 VAL A CA 1
ATOM 675 C C . VAL A 1 89 ? -0.307 7.660 -0.051 1.00 96.12 89 VAL A C 1
ATOM 677 O O . VAL A 1 89 ? 0.211 6.542 -0.110 1.00 96.12 89 VAL A O 1
ATOM 680 N N . HIS A 1 90 ? 0.390 8.791 -0.142 1.00 94.56 90 HIS A N 1
ATOM 681 C CA . HIS A 1 90 ? 1.835 8.827 -0.314 1.00 94.56 90 HIS A CA 1
ATOM 682 C C . HIS A 1 90 ? 2.552 8.707 1.041 1.00 94.56 90 HIS A C 1
ATOM 684 O O . HIS A 1 90 ? 2.254 9.430 1.998 1.00 94.56 90 HIS A O 1
ATOM 690 N N . ILE A 1 91 ? 3.530 7.799 1.138 1.00 93.50 91 ILE A N 1
ATOM 691 C CA . ILE A 1 91 ? 4.252 7.537 2.393 1.00 93.50 91 ILE A CA 1
ATOM 692 C C . ILE A 1 91 ? 5.030 8.760 2.897 1.00 93.50 91 ILE A C 1
ATOM 694 O O . ILE A 1 91 ? 5.088 8.994 4.106 1.00 93.50 91 ILE A O 1
ATOM 698 N N . ALA A 1 92 ? 5.608 9.551 1.985 1.00 91.38 92 ALA A N 1
ATOM 699 C CA . ALA A 1 92 ? 6.377 10.736 2.360 1.00 91.38 92 ALA A CA 1
ATOM 700 C C . ALA A 1 92 ? 5.476 11.817 2.964 1.00 91.38 92 ALA A C 1
ATOM 702 O O . ALA A 1 92 ? 5.855 12.397 3.975 1.00 91.38 92 ALA A O 1
ATOM 703 N N . ASP A 1 93 ? 4.274 12.009 2.415 1.00 91.44 93 ASP A N 1
ATOM 704 C CA . ASP A 1 93 ? 3.313 13.006 2.897 1.00 91.44 93 ASP A CA 1
ATOM 705 C C . ASP A 1 93 ? 2.841 12.622 4.297 1.00 91.44 93 ASP A C 1
ATOM 707 O O . ASP A 1 93 ? 2.965 13.398 5.237 1.00 91.44 93 ASP A O 1
ATOM 711 N N . THR A 1 94 ? 2.458 11.354 4.474 1.00 91.12 94 THR A N 1
ATOM 712 C CA . THR A 1 94 ? 2.043 10.821 5.782 1.00 91.12 94 THR A CA 1
ATOM 713 C C . THR A 1 94 ? 3.153 10.958 6.834 1.00 91.12 94 THR A C 1
ATOM 715 O O . THR A 1 94 ? 2.890 11.245 8.003 1.00 91.12 94 THR A O 1
ATOM 718 N N . THR A 1 95 ? 4.412 10.764 6.428 1.00 92.44 95 THR A N 1
ATOM 719 C CA . THR A 1 95 ? 5.573 10.929 7.315 1.00 92.44 95 THR A CA 1
ATOM 720 C C . THR A 1 95 ? 5.812 12.404 7.640 1.00 92.44 95 THR A C 1
ATOM 722 O O . THR A 1 95 ? 6.006 12.746 8.805 1.00 92.44 95 THR A O 1
ATOM 725 N N . ALA A 1 96 ? 5.775 13.285 6.638 1.00 93.25 96 ALA A N 1
ATOM 726 C CA . ALA A 1 96 ? 5.976 14.719 6.805 1.00 93.25 96 ALA A CA 1
ATOM 727 C C . ALA A 1 96 ? 4.900 15.335 7.705 1.00 93.25 96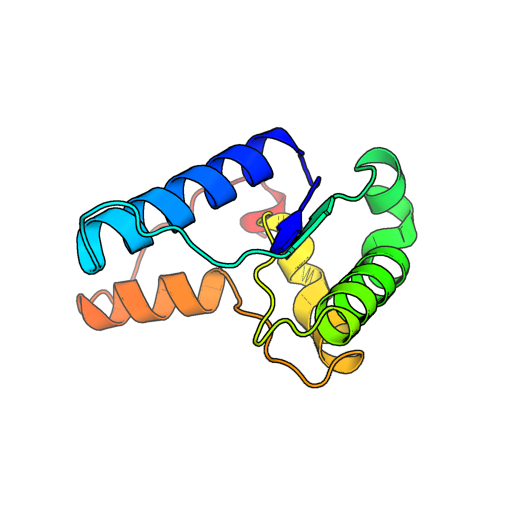 ALA A C 1
ATOM 729 O O . ALA A 1 96 ? 5.241 16.036 8.655 1.00 93.25 96 ALA A O 1
ATOM 730 N N . ASP A 1 97 ? 3.629 15.002 7.479 1.00 93.38 97 ASP A N 1
ATOM 731 C CA . ASP A 1 97 ? 2.503 15.470 8.288 1.00 93.38 97 ASP A CA 1
ATOM 732 C C . ASP A 1 97 ? 2.685 15.104 9.763 1.00 93.38 97 ASP A C 1
ATOM 734 O O . ASP A 1 97 ? 2.475 15.929 10.654 1.00 93.38 97 ASP A O 1
ATOM 738 N N . ASN A 1 98 ? 3.146 13.879 10.038 1.00 94.31 98 ASN A N 1
ATOM 739 C CA . ASN A 1 98 ? 3.406 13.437 11.402 1.00 94.31 98 ASN A CA 1
ATOM 740 C C . ASN A 1 98 ? 4.577 14.189 12.058 1.00 94.31 98 ASN A C 1
ATOM 742 O O . ASN A 1 98 ? 4.479 14.574 13.222 1.00 94.31 98 ASN A O 1
ATOM 746 N N . LEU A 1 99 ? 5.668 14.424 11.322 1.00 95.19 99 LEU A N 1
ATOM 747 C CA . LEU A 1 99 ? 6.826 15.180 11.813 1.00 95.19 99 LEU A CA 1
ATOM 748 C C . LEU A 1 99 ? 6.474 16.649 12.085 1.00 95.19 99 LEU A C 1
ATOM 750 O O . LEU A 1 99 ? 6.838 17.195 13.128 1.00 95.19 99 LEU A O 1
ATOM 754 N N . LEU A 1 100 ? 5.718 17.273 11.180 1.00 95.06 100 LEU A N 1
ATOM 755 C CA . LEU A 1 100 ? 5.241 18.646 11.323 1.00 95.06 100 LEU A CA 1
ATOM 756 C C . LEU A 1 100 ? 4.279 18.786 12.506 1.00 95.06 100 LEU A C 1
ATOM 758 O O . LEU A 1 100 ? 4.398 19.741 13.272 1.00 95.06 100 LEU A O 1
ATOM 762 N N . ALA A 1 101 ? 3.386 17.814 12.718 1.00 95.06 101 ALA A N 1
ATOM 763 C CA . ALA A 1 101 ? 2.507 17.779 13.888 1.00 95.06 101 ALA A CA 1
ATOM 764 C C . ALA A 1 101 ? 3.283 17.690 15.217 1.00 95.06 101 ALA A C 1
ATOM 766 O O . ALA A 1 101 ? 2.790 18.134 16.252 1.00 95.06 101 ALA A O 1
ATOM 767 N N . GLN A 1 102 ? 4.509 17.160 15.190 1.00 95.81 102 GLN A N 1
ATOM 768 C CA . GLN A 1 102 ? 5.430 17.131 16.331 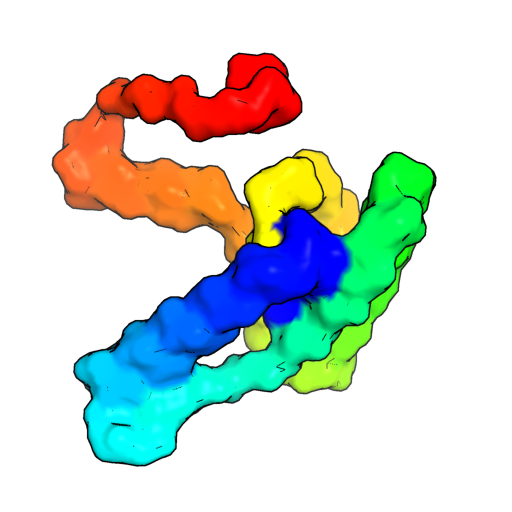1.00 95.81 102 GLN A CA 1
ATOM 769 C C . GLN A 1 102 ? 6.337 18.374 16.419 1.00 95.81 102 GLN A C 1
ATOM 771 O O . GLN A 1 102 ? 7.194 18.448 17.298 1.00 95.81 102 GLN A O 1
ATOM 776 N N . GLY A 1 103 ? 6.172 19.357 15.528 1.00 96.44 103 GLY A N 1
ATOM 777 C CA . GLY A 1 103 ? 6.979 20.579 15.494 1.00 96.44 103 GLY A CA 1
ATOM 778 C C . GLY A 1 103 ? 8.405 20.382 14.970 1.00 96.44 103 GLY A C 1
ATOM 779 O O . GLY A 1 103 ? 9.256 21.246 15.181 1.00 96.44 103 GLY A O 1
ATOM 780 N N . MET A 1 104 ? 8.694 19.262 14.301 1.00 96.25 104 MET A N 1
ATOM 781 C CA . MET A 1 104 ? 10.017 18.997 13.735 1.00 96.25 104 MET A CA 1
ATOM 782 C C . MET A 1 104 ? 10.190 19.726 12.399 1.00 96.25 104 MET A C 1
ATOM 784 O O . MET A 1 104 ? 9.389 19.565 11.483 1.00 96.25 104 MET A O 1
ATOM 788 N N . THR A 1 105 ? 11.269 20.501 12.271 1.00 92.19 105 THR A N 1
ATOM 789 C CA . THR A 1 105 ? 11.597 21.274 11.055 1.00 92.19 105 THR A CA 1
ATOM 790 C C . THR A 1 105 ? 12.833 20.756 10.316 1.00 92.19 105 THR A C 1
ATOM 792 O O . THR A 1 105 ? 13.165 21.251 9.241 1.00 92.19 105 THR A O 1
ATOM 795 N N . GLY A 1 106 ? 13.509 19.742 10.864 1.00 93.06 106 GLY A N 1
ATOM 796 C CA . GLY A 1 106 ? 14.650 19.078 10.243 1.00 93.06 106 GLY A CA 1
ATOM 797 C C . GLY A 1 106 ? 14.842 17.673 10.805 1.00 93.06 106 GLY A C 1
ATOM 798 O O . GLY A 1 106 ? 14.822 17.479 12.019 1.00 93.06 106 GLY A O 1
ATOM 799 N N . VAL A 1 107 ? 15.025 16.697 9.916 1.00 93.31 107 VAL A N 1
ATOM 800 C CA . VAL A 1 107 ? 15.222 15.281 10.256 1.00 93.31 107 VAL A CA 1
ATOM 801 C C . VAL A 1 107 ? 16.312 14.665 9.384 1.00 93.31 107 VAL A C 1
ATOM 803 O O . VAL A 1 107 ? 16.538 15.098 8.256 1.00 93.31 107 VAL A O 1
ATOM 806 N N . GLY A 1 108 ? 16.989 13.640 9.901 1.00 93.62 108 GLY A N 1
ATOM 807 C CA . GLY A 1 108 ? 17.886 12.811 9.098 1.00 93.62 108 GLY A CA 1
ATOM 808 C C . GLY A 1 108 ? 17.101 11.740 8.344 1.00 93.62 108 GLY A C 1
ATOM 809 O O . GLY A 1 108 ? 16.335 10.999 8.958 1.00 93.62 108 GLY A O 1
ATOM 810 N N . LEU A 1 109 ? 17.310 11.629 7.031 1.00 92.81 109 LEU A N 1
ATOM 811 C CA . LEU A 1 109 ? 16.770 10.536 6.223 1.00 92.81 109 LEU A CA 1
ATOM 812 C C . LEU A 1 109 ? 17.799 9.405 6.140 1.00 92.81 109 LEU A C 1
ATOM 814 O O . LEU A 1 109 ? 18.958 9.629 5.793 1.00 92.81 109 LEU A O 1
ATOM 818 N N . THR A 1 110 ? 17.372 8.182 6.444 1.00 91.75 110 THR A N 1
ATOM 819 C CA . THR A 1 110 ? 18.176 6.969 6.252 1.00 91.75 110 THR A CA 1
ATOM 820 C C . THR A 1 110 ? 17.418 6.005 5.350 1.00 91.75 110 THR A C 1
ATOM 822 O O . THR A 1 110 ? 16.189 5.952 5.376 1.00 91.75 110 THR A O 1
ATOM 825 N N . GLY A 1 111 ? 18.136 5.262 4.513 1.00 86.38 111 GLY A N 1
ATOM 826 C CA . GLY A 1 111 ? 17.508 4.374 3.544 1.00 86.38 111 GLY A CA 1
ATOM 827 C C . GLY A 1 111 ? 18.495 3.818 2.532 1.00 86.38 111 GLY A C 1
ATOM 828 O O . GLY A 1 111 ? 19.708 4.006 2.638 1.00 86.38 111 GLY A O 1
ATOM 829 N N . THR A 1 112 ? 17.965 3.119 1.532 1.00 84.81 112 THR A N 1
ATOM 830 C CA . THR A 1 112 ? 18.772 2.682 0.393 1.00 84.81 112 THR A CA 1
ATOM 831 C C . THR A 1 112 ? 19.246 3.894 -0.400 1.00 84.81 112 THR A C 1
ATOM 833 O O . THR A 1 112 ? 18.628 4.958 -0.369 1.00 84.81 112 THR A O 1
ATOM 836 N N . ARG A 1 113 ? 20.317 3.720 -1.182 1.00 81.56 113 ARG A N 1
ATOM 837 C CA . ARG A 1 113 ? 20.818 4.771 -2.075 1.00 81.56 113 ARG A CA 1
ATOM 838 C C . ARG A 1 113 ? 19.704 5.344 -2.965 1.00 81.56 113 ARG A C 1
ATOM 840 O O . ARG A 1 113 ? 19.684 6.534 -3.198 1.00 81.56 113 ARG A O 1
ATOM 847 N N . TYR A 1 114 ? 18.750 4.522 -3.394 1.00 78.81 114 TYR A N 1
ATOM 848 C CA . TYR A 1 114 ? 17.622 4.961 -4.219 1.00 78.81 114 TYR A CA 1
ATOM 849 C C . TYR A 1 114 ? 16.692 5.975 -3.534 1.00 78.81 114 TYR A C 1
ATOM 851 O O . TYR A 1 114 ? 16.057 6.765 -4.211 1.00 78.81 114 TYR A O 1
ATOM 859 N N . ILE A 1 115 ? 16.574 5.919 -2.206 1.00 79.75 115 ILE A N 1
ATOM 860 C CA . ILE A 1 115 ? 15.712 6.814 -1.419 1.00 79.75 115 ILE A CA 1
ATOM 861 C C . ILE A 1 115 ? 16.467 8.093 -1.014 1.00 79.75 115 ILE A C 1
ATOM 863 O O . ILE A 1 115 ? 15.847 9.104 -0.707 1.00 79.75 115 ILE A O 1
ATOM 867 N N . LEU A 1 116 ? 17.803 8.042 -0.983 1.00 80.44 116 LEU A N 1
ATOM 868 C CA . LEU A 1 116 ? 18.661 9.125 -0.493 1.00 80.44 116 LEU A CA 1
ATOM 869 C C . LEU A 1 116 ? 19.175 10.079 -1.582 1.00 80.44 116 LEU A C 1
ATOM 871 O O . LEU A 1 116 ? 19.770 11.097 -1.230 1.00 80.44 116 LEU A O 1
ATOM 875 N N . ILE A 1 117 ? 19.006 9.746 -2.865 1.00 60.28 117 ILE A N 1
ATOM 876 C CA . ILE A 1 117 ? 19.371 10.601 -4.009 1.00 60.28 117 ILE A CA 1
ATOM 877 C C . ILE A 1 117 ? 18.113 10.942 -4.797 1.00 60.28 117 ILE A C 1
ATOM 879 O O . ILE A 1 117 ? 18.047 12.080 -5.305 1.00 60.28 117 ILE A O 1
#

Organism: NCBI:txid2709157